Protein AF-A0AAY4AYJ5-F1 (afdb_monomer)

Organism: NCBI:txid299321

Nearest PDB structures (foldseek):
  1vl9-assembly1_A  TM=8.959E-01  e=6.754E-09  Bos taurus
  1mks-assembly1_A  TM=8.900E-01  e=9.366E-09  Bos taurus
  1kvy-assembly1_A-2  TM=8.823E-01  e=9.891E-09  Bos taurus
  2bpp-assembly1_A  TM=8.899E-01  e=1.902E-08  Bos taurus
  2zp5-assembly1_A  TM=8.718E-01  e=1.530E-08  Bos taurus

Mean predicted aligned error: 11.16 Å

Foldseek 3Di:
DVVVVVVVVVVVVVVVVVPPPPCPDQLVVLLVVLLCLQVVPDPCCVVQCPDAQFNHPHGDDDGPDQLSVLRVQLVVLVVVLCPDPLCVDPVNCLDSRNGHFDWDGDSVVSDIDGDVPRPSSSSNSVSSNSSSNSVSVVVVD

Structure (mmCIF, N/CA/C/O backbone):
data_AF-A0AAY4AYJ5-F1
#
_entry.id   AF-A0AAY4AYJ5-F1
#
loop_
_atom_site.group_PDB
_atom_site.id
_atom_site.type_symbol
_atom_site.label_atom_id
_atom_site.label_alt_id
_atom_site.label_comp_id
_atom_site.label_asym_id
_atom_site.label_entity_id
_atom_site.label_seq_id
_atom_site.pdbx_PDB_ins_code
_atom_site.Cartn_x
_atom_site.Cartn_y
_atom_site.Cartn_z
_atom_site.occupancy
_atom_site.B_iso_or_equiv
_atom_site.auth_seq_id
_atom_site.auth_comp_id
_atom_site.auth_asym_id
_atom_site.auth_atom_id
_atom_site.pdbx_PDB_model_num
ATOM 1 N N . MET A 1 1 ? 59.745 9.482 -7.124 1.00 55.38 1 MET A N 1
ATOM 2 C CA . MET A 1 1 ? 58.519 10.255 -7.447 1.00 55.38 1 MET A CA 1
ATOM 3 C C . MET A 1 1 ? 57.382 9.412 -8.039 1.00 55.38 1 MET A C 1
ATOM 5 O O . MET A 1 1 ? 56.243 9.675 -7.692 1.00 55.38 1 MET A O 1
ATOM 9 N N . LYS A 1 2 ? 57.642 8.386 -8.868 1.00 51.59 2 LYS A N 1
ATOM 10 C CA . LYS A 1 2 ? 56.584 7.545 -9.479 1.00 51.59 2 LYS A CA 1
ATOM 11 C C . LYS A 1 2 ? 55.876 6.596 -8.490 1.00 51.59 2 LYS A C 1
ATOM 13 O O . LYS A 1 2 ? 54.664 6.452 -8.547 1.00 51.59 2 LYS A O 1
ATOM 18 N N . ALA A 1 3 ? 56.619 6.026 -7.537 1.00 56.12 3 ALA A N 1
ATOM 19 C CA . ALA A 1 3 ? 56.064 5.129 -6.515 1.00 56.12 3 ALA A CA 1
ATOM 20 C C . ALA A 1 3 ? 55.126 5.844 -5.521 1.00 56.12 3 ALA A C 1
ATOM 22 O O . ALA A 1 3 ? 54.106 5.291 -5.136 1.00 56.12 3 ALA A O 1
ATOM 23 N N . LEU A 1 4 ? 55.424 7.101 -5.167 1.00 55.44 4 LEU A N 1
ATOM 24 C CA . LEU A 1 4 ? 54.596 7.893 -4.249 1.00 55.44 4 LEU A CA 1
ATOM 25 C C . LEU A 1 4 ? 53.223 8.234 -4.858 1.00 55.44 4 LEU A C 1
ATOM 27 O O . LEU A 1 4 ? 52.211 8.173 -4.170 1.00 55.44 4 LEU A O 1
ATOM 31 N N . HIS A 1 5 ? 53.184 8.512 -6.168 1.00 57.09 5 HIS A N 1
ATOM 32 C CA . HIS A 1 5 ? 51.938 8.728 -6.911 1.00 57.09 5 HIS A CA 1
ATOM 33 C C . HIS A 1 5 ? 51.111 7.440 -7.030 1.00 57.09 5 HIS A C 1
ATOM 35 O O . HIS A 1 5 ? 49.896 7.484 -6.881 1.00 57.09 5 HIS A O 1
ATOM 41 N N . ALA A 1 6 ? 51.758 6.288 -7.236 1.00 55.56 6 ALA A N 1
ATOM 42 C CA . ALA A 1 6 ? 51.071 4.997 -7.284 1.00 55.56 6 ALA A CA 1
ATOM 43 C C . ALA A 1 6 ? 50.444 4.613 -5.929 1.00 55.56 6 ALA A C 1
ATOM 45 O O . ALA A 1 6 ? 49.321 4.120 -5.896 1.00 55.56 6 ALA A O 1
ATOM 46 N N . ILE A 1 7 ? 51.131 4.895 -4.815 1.00 56.34 7 ILE A N 1
ATOM 47 C CA . ILE A 1 7 ? 50.626 4.645 -3.453 1.00 56.34 7 ILE A CA 1
ATOM 48 C C . ILE A 1 7 ? 49.444 5.572 -3.122 1.00 56.34 7 ILE A C 1
ATOM 50 O O . ILE A 1 7 ? 48.440 5.115 -2.578 1.00 56.34 7 ILE A O 1
ATOM 54 N N . LEU A 1 8 ? 49.521 6.852 -3.506 1.00 55.44 8 LEU A N 1
ATOM 55 C CA . LEU A 1 8 ? 48.425 7.814 -3.335 1.00 55.44 8 LEU A CA 1
ATOM 56 C C . LEU A 1 8 ? 47.179 7.430 -4.150 1.00 55.44 8 LEU A C 1
ATOM 58 O O . LEU A 1 8 ? 46.070 7.500 -3.631 1.00 55.44 8 LEU A O 1
ATOM 62 N N . LEU A 1 9 ? 47.344 6.955 -5.389 1.00 56.41 9 LEU A N 1
ATOM 63 C CA . LEU A 1 9 ? 46.223 6.493 -6.221 1.00 56.41 9 LEU A CA 1
ATOM 64 C C . LEU A 1 9 ? 45.546 5.236 -5.648 1.00 56.41 9 LEU A C 1
ATOM 66 O O . LEU A 1 9 ? 44.319 5.130 -5.678 1.00 56.41 9 LEU A O 1
ATOM 70 N N . PHE A 1 10 ? 46.322 4.316 -5.066 1.00 53.06 10 PHE A N 1
ATOM 71 C CA . PHE A 1 10 ? 45.791 3.114 -4.413 1.00 53.06 10 PHE A CA 1
ATOM 72 C C . PHE A 1 10 ? 45.036 3.445 -3.115 1.00 53.06 10 PHE A C 1
ATOM 74 O O . PHE A 1 10 ? 43.972 2.886 -2.854 1.00 53.06 10 PHE A O 1
ATOM 81 N N . SER A 1 11 ? 45.547 4.404 -2.335 1.00 57.53 11 SER A N 1
ATOM 82 C CA . SER A 1 11 ? 44.932 4.884 -1.090 1.00 57.53 11 SER A CA 1
ATOM 83 C C . SER A 1 11 ? 43.595 5.597 -1.305 1.00 57.53 11 SER A C 1
ATOM 85 O O . SER A 1 11 ? 42.772 5.605 -0.394 1.00 57.53 11 SER A O 1
ATOM 87 N N . VAL A 1 12 ? 43.381 6.209 -2.473 1.00 57.84 12 VAL A N 1
ATOM 88 C CA . VAL A 1 12 ? 42.144 6.942 -2.796 1.00 57.84 12 VAL A CA 1
ATOM 89 C C . VAL A 1 12 ? 41.081 6.031 -3.424 1.00 57.84 12 VAL A C 1
ATOM 91 O O . VAL A 1 12 ? 39.893 6.279 -3.246 1.00 57.84 12 VAL A O 1
ATOM 94 N N . CYS A 1 13 ? 41.469 4.944 -4.104 1.00 55.19 13 CYS A N 1
ATOM 95 C CA . CYS A 1 13 ? 40.508 4.011 -4.714 1.00 55.19 13 CYS A CA 1
ATOM 96 C C . CYS A 1 13 ? 40.003 2.915 -3.760 1.00 55.19 13 CYS A C 1
ATOM 98 O O . CYS A 1 13 ? 38.879 2.439 -3.914 1.00 55.19 13 CYS A O 1
ATOM 100 N N . LEU A 1 14 ? 40.798 2.517 -2.760 1.00 52.56 14 LEU A N 1
ATOM 101 C CA . LEU A 1 14 ? 40.417 1.464 -1.812 1.00 52.56 14 LEU A CA 1
ATOM 102 C C . LEU A 1 14 ? 39.179 1.802 -0.942 1.00 52.56 14 LEU A C 1
ATOM 104 O O . LEU A 1 14 ? 38.362 0.906 -0.727 1.00 52.56 14 LEU A O 1
ATOM 108 N N . PRO A 1 15 ? 38.958 3.060 -0.498 1.00 54.59 15 PRO A N 1
ATOM 109 C CA . PRO A 1 15 ? 37.748 3.431 0.240 1.00 54.59 15 PRO A CA 1
ATOM 110 C C . PRO A 1 15 ? 36.477 3.376 -0.617 1.00 54.59 15 PRO A C 1
ATOM 112 O O . PRO A 1 15 ? 35.413 3.048 -0.104 1.00 54.59 15 PRO A O 1
ATOM 115 N N . VAL A 1 16 ? 36.579 3.655 -1.924 1.00 55.00 16 VAL A N 1
ATOM 116 C CA . VAL A 1 16 ? 35.433 3.637 -2.855 1.00 55.00 16 VAL A CA 1
ATOM 117 C C . VAL A 1 16 ? 34.964 2.205 -3.133 1.00 55.00 16 VAL A C 1
ATOM 119 O O . VAL A 1 16 ? 33.774 1.969 -3.304 1.00 55.00 16 VAL A O 1
ATOM 122 N N . LEU A 1 17 ? 35.884 1.235 -3.112 1.00 53.75 17 LEU A N 1
ATOM 123 C CA . LEU A 1 17 ? 35.574 -0.192 -3.269 1.00 53.75 17 LEU A CA 1
ATOM 124 C C . LEU A 1 17 ? 35.010 -0.837 -1.990 1.00 53.75 17 LEU A C 1
ATOM 126 O O . LEU A 1 17 ? 34.298 -1.835 -2.079 1.00 53.75 17 LEU A O 1
ATOM 130 N N . LEU A 1 18 ? 35.317 -0.280 -0.812 1.00 51.84 18 LEU A N 1
ATOM 131 C CA . LEU A 1 18 ? 34.860 -0.780 0.494 1.00 51.84 18 LEU A CA 1
ATOM 132 C C . LEU A 1 18 ? 33.630 -0.049 1.044 1.00 51.84 18 LEU A C 1
ATOM 134 O O . LEU A 1 18 ? 33.035 -0.524 2.011 1.00 51.84 18 LEU A O 1
ATOM 138 N N . ALA A 1 19 ? 33.200 1.049 0.418 1.00 54.41 19 ALA A N 1
ATOM 139 C CA . ALA A 1 19 ? 31.883 1.637 0.635 1.00 54.41 19 ALA A CA 1
ATOM 140 C C . ALA A 1 19 ? 30.808 0.755 -0.023 1.00 54.41 19 ALA A C 1
ATOM 142 O O . ALA A 1 19 ? 30.088 1.162 -0.934 1.00 54.41 19 ALA A O 1
ATOM 143 N N . GLY A 1 20 ? 30.707 -0.494 0.433 1.00 53.88 20 GLY A N 1
ATOM 144 C CA . GLY A 1 20 ? 29.497 -1.266 0.249 1.00 53.88 20 GLY A CA 1
ATOM 145 C C . GLY A 1 20 ? 28.369 -0.463 0.876 1.00 53.88 20 GLY A C 1
ATOM 146 O O . GLY A 1 20 ? 28.357 -0.269 2.090 1.00 53.88 20 GLY A O 1
ATOM 147 N N . VAL A 1 21 ? 27.441 0.027 0.049 1.00 49.25 21 VAL A N 1
ATOM 148 C CA . VAL A 1 21 ? 26.139 0.490 0.534 1.00 49.25 21 VAL A CA 1
ATOM 149 C C . VAL A 1 21 ? 25.638 -0.608 1.471 1.00 49.25 21 VAL A C 1
ATOM 151 O O . VAL A 1 21 ? 25.567 -1.763 1.025 1.00 49.25 21 VAL A O 1
ATOM 154 N N . PRO A 1 22 ? 25.351 -0.318 2.751 1.00 44.78 22 PRO A N 1
ATOM 155 C CA . PRO A 1 22 ? 24.785 -1.315 3.630 1.00 44.78 22 PRO A CA 1
ATOM 156 C C . PRO A 1 22 ? 23.398 -1.625 3.076 1.00 44.78 22 PRO A C 1
ATOM 158 O O . PRO A 1 22 ? 22.424 -0.941 3.358 1.00 44.78 22 PRO A O 1
ATOM 161 N N . ARG A 1 23 ? 23.308 -2.649 2.224 1.00 52.25 23 ARG A N 1
ATOM 162 C CA . ARG A 1 23 ? 22.041 -3.261 1.842 1.00 52.25 23 ARG A CA 1
ATOM 163 C C . ARG A 1 23 ? 21.579 -4.058 3.046 1.00 52.25 23 ARG A C 1
ATOM 165 O O . ARG A 1 23 ? 21.694 -5.283 3.072 1.00 52.25 23 ARG A O 1
ATOM 172 N N . THR A 1 24 ? 21.082 -3.375 4.065 1.00 47.41 24 THR A N 1
ATOM 173 C CA . THR A 1 24 ? 20.292 -4.014 5.109 1.00 47.41 24 THR A CA 1
ATOM 174 C C . THR A 1 24 ? 18.945 -4.357 4.490 1.00 47.41 24 THR A C 1
ATOM 176 O O . THR A 1 24 ? 17.957 -3.674 4.705 1.00 47.41 24 THR A O 1
ATOM 179 N N . ARG A 1 25 ? 18.921 -5.412 3.661 1.00 52.59 25 ARG A N 1
ATOM 180 C CA . ARG A 1 25 ? 17.677 -6.032 3.206 1.00 52.59 25 ARG A CA 1
ATOM 181 C C . ARG A 1 25 ? 16.935 -6.483 4.446 1.00 52.59 25 ARG A C 1
ATOM 183 O O . ARG A 1 25 ? 17.392 -7.434 5.082 1.00 52.59 25 ARG A O 1
ATOM 190 N N . ARG A 1 26 ? 15.772 -5.901 4.713 1.00 57.03 26 ARG A N 1
ATOM 191 C CA . ARG A 1 26 ? 14.678 -6.667 5.292 1.00 57.03 26 ARG A CA 1
ATOM 192 C C . ARG A 1 26 ? 13.342 -6.147 4.746 1.00 57.03 26 ARG A C 1
ATOM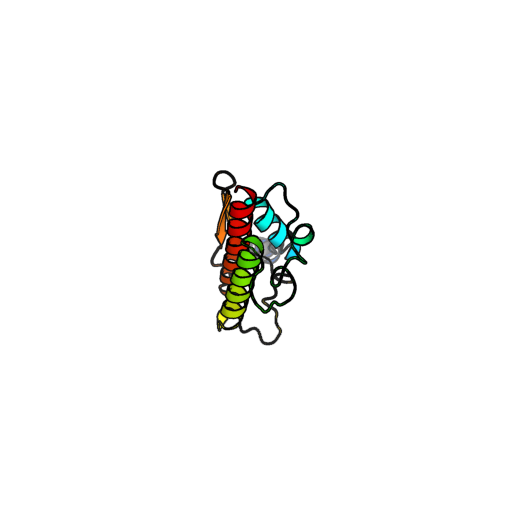 194 O O . ARG A 1 26 ? 12.625 -5.434 5.422 1.00 57.03 26 ARG A O 1
ATOM 201 N N . SER A 1 27 ? 13.005 -6.594 3.544 1.00 70.25 27 SER A N 1
ATOM 202 C CA . SER A 1 27 ? 11.716 -6.441 2.841 1.00 70.25 27 SER A CA 1
ATOM 203 C C . SER A 1 27 ? 10.454 -6.363 3.721 1.00 70.25 27 SER A C 1
ATOM 205 O O . SER A 1 27 ? 9.622 -5.482 3.541 1.00 70.25 27 SER A O 1
ATOM 207 N N . LEU A 1 28 ? 10.311 -7.253 4.711 1.00 71.75 28 LEU A N 1
ATOM 208 C CA . LEU A 1 28 ? 9.181 -7.241 5.655 1.00 71.75 28 LEU A CA 1
ATOM 209 C C . LEU A 1 28 ? 9.186 -6.046 6.620 1.00 71.75 28 LEU A C 1
ATOM 211 O O . LEU A 1 28 ? 8.129 -5.614 7.070 1.00 71.75 28 LEU A O 1
ATOM 215 N N . TRP A 1 29 ? 10.366 -5.535 6.957 1.00 77.69 29 TRP A N 1
ATOM 216 C CA . TRP A 1 29 ? 10.534 -4.348 7.789 1.00 77.69 29 TRP A CA 1
ATOM 217 C C . TRP A 1 29 ? 10.280 -3.093 6.967 1.00 77.69 29 TRP A C 1
ATOM 219 O O . TRP A 1 29 ? 9.546 -2.238 7.433 1.00 77.69 29 TRP A O 1
ATOM 229 N N . ASP A 1 30 ? 10.749 -3.043 5.719 1.00 78.19 30 ASP A N 1
ATOM 230 C CA . ASP A 1 30 ? 10.424 -1.944 4.801 1.00 78.19 30 ASP A CA 1
ATOM 231 C C . ASP A 1 30 ? 8.905 -1.865 4.566 1.00 78.19 30 ASP A C 1
ATOM 233 O O . ASP A 1 30 ? 8.309 -0.791 4.620 1.00 78.19 30 ASP A O 1
ATOM 237 N N . LEU A 1 31 ? 8.251 -3.020 4.382 1.00 79.00 31 LEU A N 1
ATOM 238 C CA . LEU A 1 31 ? 6.792 -3.120 4.318 1.00 79.00 31 LEU A CA 1
ATOM 239 C C . LEU A 1 31 ? 6.136 -2.621 5.614 1.00 79.00 31 LEU A C 1
ATOM 241 O O . LEU A 1 31 ? 5.147 -1.893 5.569 1.00 79.00 31 LEU A O 1
ATOM 245 N N . ARG A 1 32 ? 6.678 -3.004 6.774 1.00 81.94 32 ARG A N 1
ATOM 246 C CA . ARG A 1 32 ? 6.169 -2.579 8.082 1.00 81.94 32 ARG A CA 1
ATOM 247 C C . ARG A 1 32 ? 6.296 -1.070 8.284 1.00 81.94 32 ARG A C 1
ATOM 249 O O . ARG A 1 32 ? 5.338 -0.457 8.736 1.00 81.94 32 ARG A O 1
ATOM 256 N N . GLU A 1 33 ? 7.432 -0.479 7.954 1.00 85.31 33 GLU A N 1
ATOM 257 C CA . GLU A 1 33 ? 7.665 0.957 8.100 1.00 85.31 33 GLU A CA 1
ATOM 258 C C . GLU A 1 33 ? 6.765 1.770 7.153 1.00 85.31 33 GLU A C 1
ATOM 260 O O . GLU A 1 33 ? 6.173 2.774 7.561 1.00 85.31 33 GLU A O 1
ATOM 265 N N . LEU A 1 34 ? 6.557 1.281 5.923 1.00 86.75 34 LEU A N 1
ATOM 266 C CA . LEU A 1 34 ? 5.589 1.843 4.977 1.00 86.75 34 LEU A CA 1
ATOM 267 C C . LEU A 1 34 ? 4.176 1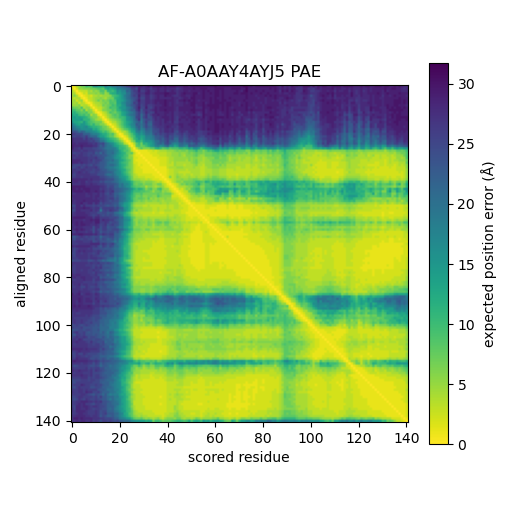.830 5.586 1.00 86.75 34 LEU A C 1
ATOM 269 O O . LEU A 1 34 ? 3.483 2.846 5.589 1.00 86.75 34 LEU A O 1
ATOM 273 N N . ILE A 1 35 ? 3.759 0.709 6.177 1.00 86.56 35 ILE A N 1
ATOM 274 C CA . ILE A 1 35 ? 2.471 0.600 6.878 1.00 86.56 35 ILE A CA 1
ATOM 275 C C . ILE A 1 35 ? 2.373 1.589 8.044 1.00 86.56 35 ILE A C 1
ATOM 277 O O . ILE A 1 35 ? 1.365 2.283 8.185 1.00 86.56 35 ILE A O 1
ATOM 281 N N . GLU A 1 36 ? 3.403 1.658 8.885 1.00 88.62 36 GLU A N 1
ATOM 282 C CA . GLU A 1 36 ? 3.430 2.515 10.074 1.00 88.62 36 GLU A CA 1
ATOM 283 C C . GLU A 1 36 ? 3.347 4.005 9.727 1.00 88.62 36 GLU A C 1
ATOM 285 O O . GLU A 1 36 ? 2.758 4.771 10.492 1.00 88.62 36 GLU A O 1
ATOM 290 N N . CYS A 1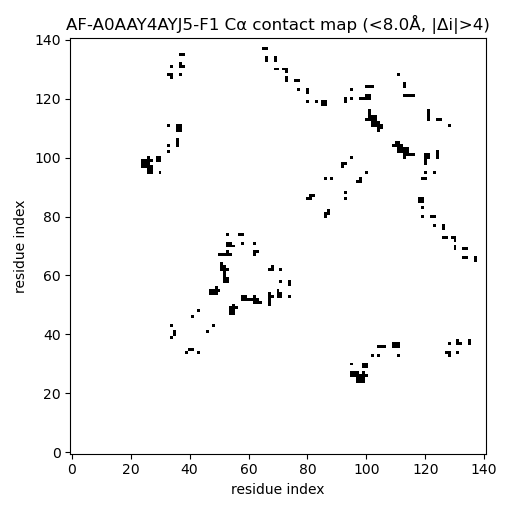 37 ? 3.855 4.420 8.563 1.00 90.25 37 CYS A N 1
ATOM 291 C CA . CYS A 1 37 ? 3.699 5.788 8.069 1.00 90.25 37 CYS A CA 1
ATOM 292 C C . CYS A 1 37 ? 2.218 6.201 7.959 1.00 90.25 37 CYS A C 1
ATOM 294 O O . CYS A 1 37 ? 1.834 7.288 8.398 1.00 90.25 37 CYS A O 1
ATOM 296 N N . VAL A 1 38 ? 1.373 5.323 7.406 1.00 89.69 38 VAL A N 1
ATOM 297 C CA . VAL A 1 38 ? -0.054 5.606 7.168 1.00 89.69 38 VAL A CA 1
ATOM 298 C C . VAL A 1 38 ? -0.897 5.275 8.403 1.00 89.69 38 VAL A C 1
ATOM 300 O O . VAL A 1 38 ? -1.815 6.014 8.771 1.00 89.69 38 VAL A O 1
ATOM 303 N N . LEU A 1 39 ? -0.568 4.169 9.071 1.00 87.81 39 LEU A N 1
ATOM 304 C CA . LEU A 1 39 ? -1.330 3.579 10.167 1.00 87.81 39 LEU A CA 1
ATOM 305 C C . LEU A 1 39 ? -0.439 3.282 11.394 1.00 87.81 39 LEU A C 1
ATOM 307 O O . LEU A 1 39 ? -0.244 2.118 11.762 1.00 87.81 39 LEU A O 1
ATOM 311 N N . PRO A 1 40 ? 0.045 4.315 12.109 1.00 83.25 40 PRO A N 1
ATOM 312 C CA . PRO A 1 40 ? 1.098 4.192 13.128 1.00 83.25 40 PRO A CA 1
ATOM 313 C C . PRO A 1 40 ? 0.733 3.365 14.370 1.00 83.25 40 PRO A C 1
ATOM 315 O O . PRO A 1 40 ? 1.605 3.031 15.165 1.00 83.25 40 PRO A O 1
ATOM 318 N N . LYS A 1 41 ? -0.552 3.060 14.584 1.00 78.56 41 LYS A N 1
ATOM 319 C CA . LYS A 1 41 ? -1.045 2.307 15.754 1.00 78.56 41 LYS A CA 1
ATOM 320 C C . LYS A 1 41 ? -1.653 0.950 15.393 1.00 78.56 41 LYS A C 1
ATOM 322 O O . LYS A 1 41 ? -2.369 0.382 16.209 1.00 78.56 41 LYS A O 1
ATOM 327 N N . SER A 1 42 ? -1.406 0.458 14.182 1.00 72.56 42 SER A N 1
ATOM 328 C CA . SER A 1 42 ? -2.020 -0.771 13.676 1.00 72.56 42 SER A CA 1
ATOM 329 C C . SER A 1 42 ? -0.999 -1.886 13.455 1.00 72.56 42 SER A C 1
ATOM 331 O O . SER A 1 42 ? 0.201 -1.649 13.255 1.00 72.56 42 SER A O 1
ATOM 333 N N . TYR A 1 43 ? -1.485 -3.121 13.431 1.00 74.19 43 TYR A N 1
ATOM 334 C CA . TYR A 1 43 ? -0.758 -4.282 12.938 1.00 74.19 43 TYR A CA 1
ATOM 335 C C . TYR A 1 43 ? -1.584 -4.934 11.832 1.00 74.19 43 TYR A C 1
ATOM 337 O O . TYR A 1 43 ? -2.051 -6.049 12.007 1.00 74.19 43 TYR A O 1
ATOM 345 N N . PRO A 1 44 ? -1.751 -4.292 10.663 1.00 67.19 44 PRO A N 1
ATOM 346 C CA . PRO A 1 44 ? -2.773 -4.670 9.686 1.00 67.19 44 PRO A CA 1
ATOM 347 C C . PRO A 1 44 ? -2.635 -6.092 9.147 1.00 67.19 44 PRO A C 1
ATOM 349 O O . PRO A 1 44 ? -3.630 -6.720 8.813 1.00 67.19 44 PRO A O 1
ATOM 352 N N . LEU A 1 45 ? -1.403 -6.610 9.088 1.00 63.22 45 LEU A N 1
ATOM 353 C CA . LEU A 1 45 ? -1.141 -8.002 8.714 1.00 63.22 45 LEU A CA 1
ATOM 354 C C . LEU A 1 45 ? -1.719 -9.007 9.727 1.00 63.22 45 LEU A C 1
ATOM 356 O O . LEU A 1 45 ? -2.019 -10.133 9.355 1.00 63.22 45 LEU A O 1
ATOM 360 N N . ILE A 1 46 ? -1.865 -8.608 10.992 1.00 67.38 46 ILE A N 1
ATOM 361 C CA . ILE A 1 46 ? -2.488 -9.387 12.070 1.00 67.38 46 ILE A CA 1
ATOM 362 C C . ILE A 1 46 ? -3.974 -9.031 12.184 1.00 67.38 46 ILE A C 1
ATOM 364 O O . ILE A 1 46 ? -4.806 -9.919 12.324 1.00 67.38 46 ILE A O 1
ATOM 368 N N . ASP A 1 47 ? -4.301 -7.743 12.105 1.00 73.81 47 ASP A N 1
ATOM 369 C CA . ASP A 1 47 ? -5.645 -7.232 12.368 1.00 73.81 47 ASP A CA 1
ATOM 370 C C . ASP A 1 47 ? -6.626 -7.556 11.226 1.00 73.81 47 ASP A C 1
ATOM 372 O O . ASP A 1 47 ? -7.810 -7.767 11.479 1.00 73.81 47 ASP A O 1
ATOM 376 N N . PHE A 1 48 ? -6.142 -7.610 9.976 1.00 77.31 48 PHE A N 1
ATOM 377 C CA . PHE A 1 48 ? -6.984 -7.723 8.776 1.00 77.31 48 PHE A CA 1
ATOM 378 C C . PHE A 1 48 ? -6.461 -8.719 7.728 1.00 77.31 48 PHE A C 1
ATOM 380 O O . PHE A 1 48 ? -7.047 -8.821 6.661 1.00 77.31 48 PHE A O 1
ATOM 387 N N . GLY A 1 49 ? -5.369 -9.446 7.987 1.00 81.19 49 GLY A N 1
ATOM 388 C CA . GLY A 1 49 ? -4.707 -10.304 6.990 1.00 81.19 49 GLY A CA 1
ATOM 389 C C . GLY A 1 49 ? -5.418 -11.619 6.631 1.00 81.19 49 GLY A C 1
ATOM 390 O O . GLY A 1 49 ? -4.890 -12.362 5.807 1.00 81.19 49 GLY A O 1
ATOM 391 N N . ASP A 1 50 ? -6.557 -11.915 7.260 1.00 88.50 50 ASP A N 1
ATOM 392 C CA . ASP A 1 50 ? -7.410 -13.086 6.986 1.00 88.50 50 ASP A CA 1
ATOM 393 C C . ASP A 1 50 ? -8.894 -12.706 7.156 1.00 88.50 50 ASP A C 1
ATOM 395 O O . ASP A 1 50 ? -9.645 -13.296 7.936 1.00 88.50 50 ASP A O 1
ATOM 399 N N . TYR A 1 51 ? -9.290 -11.610 6.507 1.00 92.31 51 TYR A N 1
ATOM 400 C CA . TYR A 1 51 ? -10.618 -11.013 6.630 1.00 92.31 51 TYR A CA 1
ATOM 401 C C . TYR A 1 51 ? -11.371 -11.016 5.299 1.00 92.31 51 TYR A C 1
ATOM 403 O O . TYR A 1 51 ? -10.820 -10.701 4.246 1.00 92.31 51 TYR A O 1
ATOM 411 N N . GLY A 1 52 ? -12.674 -11.293 5.364 1.00 94.88 52 GLY A N 1
ATOM 412 C CA . GLY A 1 52 ? -13.557 -11.191 4.207 1.00 94.88 52 GLY A CA 1
ATOM 413 C C . GLY A 1 52 ? -13.202 -12.175 3.093 1.00 94.88 52 GLY A C 1
ATOM 414 O O . GLY A 1 52 ? -12.851 -13.329 3.343 1.00 94.88 52 GLY A O 1
ATOM 415 N N . CYS A 1 53 ? -13.367 -11.729 1.853 1.00 96.62 53 CYS A N 1
ATOM 416 C CA . CYS A 1 53 ? -13.124 -12.514 0.651 1.00 96.62 53 CYS A CA 1
ATOM 417 C C . CYS A 1 53 ? -11.769 -12.224 -0.006 1.00 96.62 53 CYS A C 1
ATOM 419 O O . CYS A 1 53 ? -11.339 -13.036 -0.826 1.00 96.62 53 CYS A O 1
ATOM 421 N N . TYR A 1 54 ? -11.133 -11.093 0.311 1.00 96.38 54 TYR A N 1
ATOM 422 C CA . TYR A 1 54 ? -9.941 -10.586 -0.374 1.00 96.38 54 TYR A CA 1
ATOM 423 C C . TYR A 1 54 ? -8.792 -10.200 0.560 1.00 96.38 54 TYR A C 1
ATOM 425 O O . TYR A 1 54 ? -7.648 -10.166 0.117 1.00 96.38 54 TYR A O 1
ATOM 433 N N . CYS A 1 55 ? -9.024 -9.886 1.838 1.00 93.19 55 CYS A N 1
ATOM 434 C CA . CYS A 1 55 ? -7.910 -9.554 2.728 1.00 93.19 55 CYS A CA 1
ATOM 435 C C . CYS A 1 55 ? -7.174 -10.823 3.172 1.00 93.19 55 CYS A C 1
ATOM 437 O O . CYS A 1 55 ? -7.457 -11.384 4.227 1.00 93.19 55 CYS A O 1
ATOM 439 N N . GLY A 1 56 ? -6.226 -11.278 2.353 1.00 88.56 56 GLY A N 1
ATOM 440 C CA . GLY A 1 56 ? -5.429 -12.473 2.601 1.00 88.56 56 GLY A CA 1
ATOM 441 C C . GLY A 1 56 ? -4.709 -12.954 1.346 1.00 88.56 56 GLY A C 1
ATOM 442 O O . GLY A 1 56 ? -4.368 -12.176 0.459 1.00 88.56 56 GLY A O 1
ATOM 443 N N . LYS A 1 57 ? -4.412 -14.255 1.278 1.00 85.12 57 LYS A N 1
ATOM 444 C CA . LYS A 1 57 ? -3.777 -14.842 0.092 1.00 85.12 57 LYS A CA 1
ATOM 445 C C . LYS A 1 57 ? -4.827 -15.169 -0.971 1.00 85.12 57 LYS A C 1
ATOM 447 O O . LYS A 1 57 ? -5.589 -16.121 -0.807 1.00 85.12 57 LYS A O 1
ATOM 452 N N . GLY A 1 58 ? -4.738 -14.486 -2.111 1.00 83.88 58 GLY A N 1
ATOM 453 C CA . GLY A 1 58 ? -5.721 -14.608 -3.187 1.00 83.88 58 GLY A CA 1
ATOM 454 C C . GLY A 1 58 ? -7.003 -13.865 -2.824 1.00 83.88 58 GLY A C 1
ATOM 455 O O . GLY A 1 58 ? -7.026 -13.105 -1.871 1.00 83.88 58 GLY A O 1
ATOM 456 N N . GLY A 1 59 ? -8.081 -14.130 -3.545 1.00 90.69 59 GLY A N 1
ATOM 457 C CA . GLY A 1 59 ? -9.368 -13.524 -3.246 1.00 90.69 59 GLY A CA 1
ATOM 458 C C . GLY A 1 59 ? -10.352 -13.790 -4.368 1.00 90.69 59 GLY A C 1
ATOM 459 O O . GLY A 1 59 ? -9.956 -13.968 -5.523 1.00 90.69 59 GLY A O 1
ATOM 460 N N . SER A 1 60 ? -11.633 -13.921 -4.035 1.00 93.06 60 SER A N 1
ATOM 461 C CA . SER A 1 60 ? -12.678 -14.145 -5.038 1.00 93.06 60 SER A CA 1
ATOM 462 C C . SER A 1 60 ? -14.069 -13.875 -4.483 1.00 93.06 60 SER A C 1
ATOM 464 O O . SER A 1 60 ? -14.309 -14.014 -3.287 1.00 93.06 60 SER A O 1
ATOM 466 N N . GLY A 1 61 ? -15.014 -13.570 -5.371 1.00 95.19 61 GLY A N 1
ATOM 467 C CA . GLY A 1 61 ? -16.402 -13.311 -4.999 1.00 95.19 61 GLY A CA 1
ATOM 468 C C . GLY A 1 61 ? -16.681 -11.821 -4.842 1.00 95.19 61 GLY A C 1
ATOM 469 O O . GLY A 1 61 ? -16.118 -10.998 -5.559 1.00 95.19 61 GLY A O 1
ATOM 470 N N . VAL A 1 62 ? -17.596 -11.468 -3.943 1.00 96.94 62 VAL A N 1
ATOM 471 C CA . VAL A 1 62 ? -18.021 -10.080 -3.724 1.00 96.94 62 VAL A CA 1
ATOM 472 C C . VAL A 1 62 ? -17.475 -9.624 -2.385 1.00 96.94 62 VAL A C 1
ATOM 474 O O . VAL A 1 62 ? -17.791 -10.250 -1.377 1.00 96.94 62 VAL A O 1
ATOM 477 N N . ALA A 1 63 ? -16.700 -8.534 -2.372 1.00 97.69 63 ALA A N 1
ATOM 478 C CA . ALA A 1 63 ? -16.158 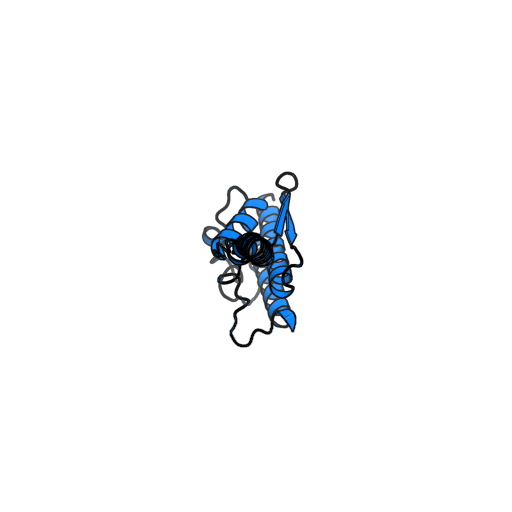-8.033 -1.116 1.00 97.69 63 ALA A CA 1
ATOM 479 C C . ALA A 1 63 ? -17.277 -7.690 -0.121 1.00 97.69 63 ALA A C 1
ATOM 481 O O . ALA A 1 63 ? -18.264 -7.037 -0.497 1.00 97.69 63 ALA A O 1
ATOM 482 N N . VAL A 1 64 ? -17.115 -8.150 1.121 1.00 97.19 64 VAL A N 1
ATOM 483 C CA . VAL A 1 64 ? -18.178 -8.181 2.140 1.00 97.19 64 VAL A CA 1
ATOM 484 C C . VAL A 1 64 ? -18.471 -6.813 2.751 1.00 97.19 64 VAL A C 1
ATOM 486 O O . VAL A 1 64 ? -19.585 -6.573 3.213 1.00 97.19 64 VAL A O 1
ATOM 489 N N . ASP A 1 65 ? -17.499 -5.903 2.715 1.00 96.25 65 ASP A N 1
ATOM 490 C CA . ASP A 1 65 ? -17.613 -4.521 3.176 1.00 96.25 65 ASP A CA 1
ATOM 491 C C . ASP A 1 65 ? -16.555 -3.610 2.516 1.00 96.25 65 ASP A C 1
ATOM 493 O O . ASP A 1 65 ? -15.932 -3.963 1.510 1.00 96.25 65 ASP A O 1
ATOM 497 N N . GLN A 1 66 ? -16.380 -2.399 3.056 1.00 95.75 66 GLN A N 1
ATOM 498 C CA . GLN A 1 66 ? -15.419 -1.418 2.553 1.00 95.75 66 GLN A CA 1
ATOM 499 C C . GLN A 1 66 ? -13.956 -1.797 2.838 1.00 95.75 66 GLN A C 1
ATOM 501 O O . GLN A 1 66 ? -13.092 -1.462 2.027 1.00 95.75 66 GLN A O 1
ATOM 506 N N . LEU A 1 67 ? -13.671 -2.487 3.946 1.00 94.12 67 LEU A N 1
ATOM 507 C CA . LEU A 1 67 ? -12.329 -2.983 4.257 1.00 94.12 67 LEU A CA 1
ATOM 508 C C . LEU A 1 67 ? -11.924 -4.050 3.239 1.00 94.12 67 LEU A C 1
ATOM 510 O O . LEU A 1 67 ? -10.868 -3.953 2.618 1.00 94.12 67 LEU A O 1
ATOM 514 N N . ASP A 1 68 ? -12.809 -5.010 2.997 1.00 96.25 68 ASP A N 1
ATOM 515 C CA . ASP A 1 68 ? -12.590 -6.079 2.030 1.00 96.25 68 ASP A CA 1
ATOM 516 C C . ASP A 1 68 ? -12.466 -5.526 0.597 1.00 96.25 68 ASP A C 1
ATOM 518 O O . ASP A 1 68 ? -11.653 -5.996 -0.196 1.00 96.25 68 ASP A O 1
ATOM 522 N N . ARG A 1 69 ? -13.179 -4.433 0.275 1.00 97.19 69 ARG A N 1
ATOM 523 C CA . ARG A 1 69 ? -13.014 -3.695 -0.993 1.00 97.19 69 ARG A CA 1
ATOM 524 C C . ARG A 1 69 ? -11.621 -3.072 -1.140 1.00 97.19 69 ARG A C 1
ATOM 526 O O . ARG A 1 69 ? -11.103 -2.997 -2.255 1.00 97.19 69 ARG A O 1
ATOM 533 N N . CYS A 1 70 ? -11.005 -2.606 -0.050 1.00 96.06 70 CYS A N 1
ATOM 534 C CA . CYS A 1 70 ? -9.623 -2.118 -0.091 1.00 96.06 70 CYS A CA 1
ATOM 535 C C . CYS A 1 70 ? -8.664 -3.241 -0.512 1.00 96.06 70 CYS A C 1
ATOM 537 O O . CYS A 1 70 ? -7.773 -3.010 -1.330 1.00 96.06 70 CYS A O 1
ATOM 539 N N . CYS A 1 71 ? -8.874 -4.450 0.010 1.00 95.62 71 CYS A N 1
ATOM 540 C CA . CYS A 1 71 ? -8.073 -5.628 -0.308 1.00 95.62 71 CYS A CA 1
ATOM 541 C C . CYS A 1 71 ? -8.332 -6.147 -1.730 1.00 95.62 71 CYS A C 1
ATOM 543 O O . CYS A 1 71 ? -7.387 -6.435 -2.454 1.00 95.62 71 CYS A O 1
ATOM 545 N N . GLU A 1 72 ? -9.582 -6.144 -2.197 1.00 96.88 72 GLU A N 1
ATOM 546 C CA . GLU A 1 72 ? -9.911 -6.457 -3.597 1.00 96.88 72 GLU A CA 1
ATOM 547 C C . GLU A 1 72 ? -9.149 -5.540 -4.571 1.00 96.88 72 GLU A C 1
ATOM 549 O O . GLU A 1 72 ? -8.525 -5.988 -5.534 1.00 96.88 72 GLU A O 1
ATOM 554 N N . ASN A 1 73 ? -9.133 -4.233 -4.291 1.00 96.75 73 ASN A N 1
ATOM 555 C CA . ASN A 1 73 ? -8.386 -3.268 -5.098 1.00 96.75 73 ASN A CA 1
ATOM 556 C C . ASN A 1 73 ? -6.868 -3.484 -5.020 1.00 96.75 73 ASN A C 1
ATOM 558 O O . ASN A 1 73 ? -6.167 -3.277 -6.014 1.00 96.75 73 ASN A O 1
ATOM 562 N N . HIS A 1 74 ? -6.356 -3.898 -3.859 1.00 94.00 74 HIS A N 1
ATOM 563 C CA . HIS A 1 74 ? -4.953 -4.261 -3.688 1.00 94.00 74 HIS A CA 1
ATOM 564 C C . HIS A 1 74 ? -4.567 -5.445 -4.578 1.00 94.00 74 HIS A C 1
ATOM 566 O O . HIS A 1 74 ? -3.577 -5.361 -5.306 1.00 94.00 74 HIS A O 1
ATOM 572 N N . ASP A 1 75 ? -5.375 -6.502 -4.590 1.00 93.44 75 ASP A N 1
ATOM 573 C CA . ASP A 1 75 ? -5.131 -7.696 -5.399 1.00 93.44 75 ASP A CA 1
ATOM 574 C C . ASP A 1 75 ? -5.165 -7.386 -6.895 1.00 93.44 75 ASP A C 1
ATOM 576 O O . ASP A 1 75 ? -4.309 -7.852 -7.657 1.00 93.44 75 ASP A O 1
ATOM 580 N N . HIS A 1 76 ? -6.099 -6.535 -7.328 1.00 94.69 76 HIS A N 1
ATOM 581 C CA . HIS A 1 76 ? -6.135 -6.031 -8.699 1.00 94.69 76 HIS A CA 1
ATOM 582 C C . HIS A 1 76 ? -4.889 -5.208 -9.042 1.00 94.69 76 HIS A C 1
ATOM 584 O O . HIS A 1 76 ? -4.309 -5.400 -10.114 1.00 94.69 76 HIS A O 1
ATOM 590 N N . CYS A 1 77 ? -4.440 -4.329 -8.141 1.00 94.12 77 CYS A N 1
ATOM 591 C CA . CYS A 1 77 ? -3.219 -3.546 -8.331 1.00 94.12 77 CYS A CA 1
ATOM 592 C C . CYS A 1 77 ? -1.991 -4.451 -8.458 1.00 94.12 77 CYS A C 1
ATOM 594 O O . CYS A 1 77 ? -1.212 -4.304 -9.400 1.00 94.12 77 CYS A O 1
ATOM 596 N N . TYR A 1 78 ? -1.848 -5.429 -7.562 1.00 88.62 78 TYR A N 1
ATOM 597 C CA . TYR A 1 78 ? -0.737 -6.374 -7.576 1.00 88.62 78 TYR A CA 1
ATOM 598 C C . TYR A 1 78 ? -0.746 -7.228 -8.849 1.00 88.62 78 TYR A C 1
ATOM 600 O O . TYR A 1 78 ? 0.274 -7.357 -9.521 1.00 88.62 78 TYR A O 1
ATOM 608 N N . THR A 1 79 ? -1.911 -7.741 -9.248 1.00 89.19 79 THR A N 1
ATOM 609 C CA . THR A 1 79 ? -2.068 -8.513 -10.490 1.00 89.19 79 THR A CA 1
ATOM 610 C C . THR A 1 79 ? -1.698 -7.677 -11.714 1.00 89.19 79 THR A C 1
ATOM 612 O O . THR A 1 79 ? -0.972 -8.141 -12.594 1.00 89.19 79 THR A O 1
ATOM 615 N N . ALA A 1 80 ? -2.150 -6.422 -11.778 1.00 90.44 80 ALA A N 1
ATOM 616 C CA . ALA A 1 80 ? -1.773 -5.506 -12.847 1.00 90.44 80 ALA A CA 1
ATOM 617 C C . ALA A 1 80 ? -0.262 -5.228 -12.849 1.00 90.44 80 ALA A C 1
ATOM 619 O O . ALA A 1 80 ? 0.351 -5.237 -13.915 1.00 90.44 80 ALA A O 1
ATOM 620 N N . ALA A 1 81 ? 0.346 -5.048 -11.673 1.00 87.19 81 ALA A N 1
ATOM 621 C CA . ALA A 1 81 ? 1.783 -4.853 -11.523 1.00 87.19 81 ALA A CA 1
ATOM 622 C C . ALA A 1 81 ? 2.578 -6.050 -12.057 1.00 87.19 81 ALA A C 1
ATOM 624 O O . ALA A 1 81 ? 3.525 -5.851 -12.813 1.00 87.19 81 ALA A O 1
ATOM 625 N N . MET A 1 82 ? 2.169 -7.279 -11.734 1.00 83.69 82 MET A N 1
ATOM 626 C CA . MET A 1 82 ? 2.830 -8.509 -12.195 1.00 83.69 82 MET A CA 1
ATOM 627 C C . MET A 1 82 ? 2.742 -8.715 -13.714 1.00 83.69 82 MET A C 1
ATOM 629 O O . MET A 1 82 ? 3.589 -9.382 -14.297 1.00 83.69 82 MET A O 1
ATOM 633 N N . ASN A 1 83 ? 1.760 -8.099 -14.378 1.00 86.62 83 ASN A N 1
ATOM 634 C CA . ASN A 1 83 ? 1.647 -8.117 -15.838 1.00 86.62 83 ASN A CA 1
ATOM 635 C C . ASN A 1 83 ? 2.550 -7.081 -16.538 1.00 86.62 83 ASN A C 1
ATOM 637 O O . ASN A 1 83 ? 2.621 -7.061 -17.769 1.00 86.62 83 ASN A O 1
ATOM 641 N N . LEU A 1 84 ? 3.233 -6.201 -15.796 1.00 85.31 84 LEU A N 1
ATOM 642 C CA . LEU A 1 84 ? 4.142 -5.220 -16.384 1.00 85.31 84 LEU A CA 1
ATOM 643 C C . LEU A 1 84 ? 5.483 -5.872 -16.751 1.00 85.31 84 LEU A C 1
ATOM 645 O O . LEU A 1 84 ? 6.058 -6.583 -15.929 1.00 85.31 84 LEU A O 1
ATOM 649 N N . PRO A 1 85 ? 6.080 -5.537 -17.914 1.00 84.25 85 PRO A N 1
ATOM 650 C CA . PRO A 1 85 ? 7.405 -6.036 -18.293 1.00 84.25 85 PRO A CA 1
ATOM 651 C C . PRO A 1 85 ? 8.494 -5.725 -17.262 1.00 84.25 85 PRO A C 1
ATOM 653 O O . PRO A 1 85 ? 9.452 -6.475 -17.122 1.00 84.25 85 PRO A O 1
ATOM 656 N N . ALA A 1 86 ? 8.343 -4.617 -16.533 1.00 79.06 86 ALA A N 1
ATOM 657 C CA . ALA A 1 86 ? 9.272 -4.219 -15.485 1.00 79.06 86 ALA A CA 1
ATOM 658 C C . ALA A 1 86 ? 9.254 -5.151 -14.264 1.00 79.06 86 ALA A C 1
ATOM 660 O O . ALA A 1 86 ? 10.259 -5.210 -13.568 1.00 79.06 86 ALA A O 1
ATOM 661 N N . CYS A 1 87 ? 8.143 -5.856 -14.031 1.00 78.19 87 CYS A N 1
ATOM 662 C CA . CYS A 1 87 ? 7.956 -6.835 -12.957 1.00 78.19 87 CYS A CA 1
ATOM 663 C C . CYS A 1 87 ? 8.059 -8.282 -13.469 1.00 78.19 87 CYS A C 1
ATOM 665 O O . CYS A 1 87 ? 7.844 -9.227 -12.713 1.00 78.19 87 CYS A O 1
ATOM 667 N N . ALA A 1 88 ? 8.339 -8.474 -14.764 1.00 70.44 88 ALA A N 1
ATOM 668 C CA . ALA A 1 88 ? 8.432 -9.783 -15.395 1.00 70.44 88 ALA A CA 1
ATOM 669 C C . ALA A 1 88 ? 9.780 -10.441 -15.056 1.00 70.44 88 ALA A C 1
ATOM 671 O O . ALA A 1 88 ? 10.652 -10.611 -15.911 1.00 70.44 88 ALA A O 1
ATOM 672 N N . SER A 1 89 ? 9.980 -10.785 -13.785 1.00 63.62 89 SER A N 1
ATOM 673 C CA . SER A 1 89 ? 11.140 -11.548 -13.340 1.00 63.62 89 SER A CA 1
ATOM 674 C C . SER A 1 89 ? 10.875 -13.050 -13.508 1.00 63.62 89 SER A C 1
ATOM 676 O O . SER A 1 89 ? 9.961 -13.579 -12.877 1.00 63.62 89 SER A O 1
ATOM 678 N N . PRO A 1 90 ? 11.683 -13.790 -14.294 1.00 53.53 90 PRO A N 1
ATOM 679 C CA . PRO A 1 90 ? 11.493 -15.230 -14.515 1.00 53.53 90 PRO A CA 1
ATOM 680 C C . PRO A 1 90 ? 11.701 -16.095 -13.257 1.00 53.53 90 PRO A C 1
ATOM 682 O O . PRO A 1 90 ? 11.501 -17.305 -13.3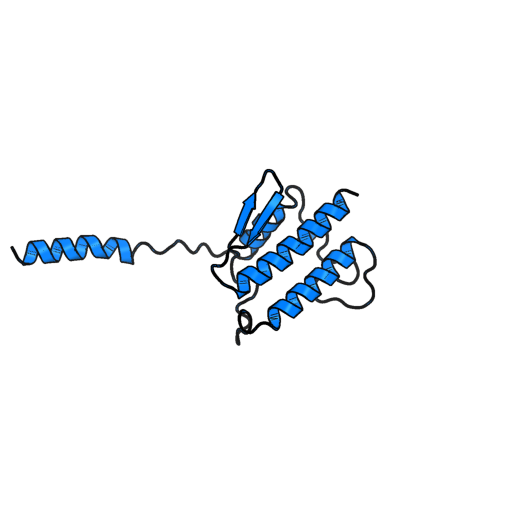07 1.00 53.53 90 PRO A O 1
ATOM 685 N N . LEU A 1 91 ? 12.125 -15.490 -12.143 1.00 55.66 91 LEU A N 1
ATOM 686 C CA . LEU A 1 91 ? 12.380 -16.143 -10.859 1.00 55.66 91 LEU A CA 1
ATOM 687 C C . LEU A 1 91 ? 11.499 -15.592 -9.723 1.00 55.66 91 LEU A C 1
ATOM 689 O O . LEU A 1 91 ? 11.791 -15.869 -8.562 1.00 55.66 91 LEU A O 1
ATOM 693 N N . ASP A 1 92 ? 10.464 -14.801 -10.037 1.00 55.00 92 ASP A N 1
ATOM 694 C CA . ASP A 1 92 ? 9.555 -14.201 -9.042 1.00 55.00 92 ASP A CA 1
ATOM 695 C C . ASP A 1 92 ? 10.3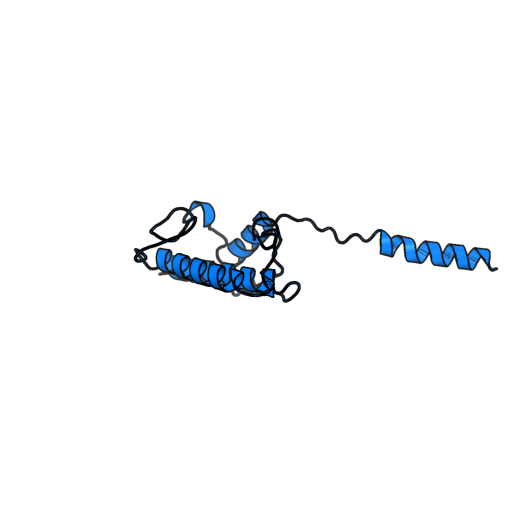08 -13.357 -7.985 1.00 55.00 92 ASP A C 1
ATOM 697 O O . ASP A 1 92 ? 9.957 -13.285 -6.806 1.00 55.00 92 ASP A O 1
ATOM 701 N N . LEU A 1 93 ? 11.422 -12.740 -8.408 1.00 56.72 93 LEU A N 1
ATOM 702 C CA . LEU A 1 93 ? 12.303 -11.962 -7.527 1.00 56.72 93 LEU A CA 1
ATOM 703 C C . LEU A 1 93 ? 11.718 -10.593 -7.175 1.00 56.72 93 LEU A C 1
ATOM 705 O O . LEU A 1 93 ? 12.175 -9.975 -6.223 1.00 56.72 93 LEU A O 1
ATOM 709 N N . ASP A 1 94 ? 10.682 -10.135 -7.875 1.00 58.91 94 ASP A N 1
ATOM 710 C CA . ASP A 1 94 ? 9.926 -8.928 -7.520 1.00 58.91 94 ASP A CA 1
ATOM 711 C C . ASP A 1 94 ? 8.886 -9.222 -6.425 1.00 58.91 94 ASP A C 1
ATOM 713 O O . ASP A 1 94 ? 7.793 -8.664 -6.394 1.00 58.91 94 ASP A O 1
ATOM 717 N N . ASN A 1 95 ? 9.228 -10.127 -5.505 1.00 61.88 95 ASN A N 1
ATOM 718 C CA . ASN A 1 95 ? 8.400 -10.432 -4.358 1.00 61.88 95 ASN A CA 1
ATOM 719 C C . ASN A 1 95 ? 8.636 -9.366 -3.266 1.00 61.88 95 ASN A C 1
ATOM 721 O O . ASN A 1 95 ? 9.778 -9.221 -2.797 1.00 61.88 95 ASN A O 1
ATOM 725 N N . PRO A 1 96 ? 7.575 -8.684 -2.792 1.00 60.41 96 PRO A N 1
ATOM 726 C CA . PRO A 1 96 ? 7.648 -7.673 -1.733 1.00 60.41 96 PRO A CA 1
ATOM 727 C C . PRO A 1 96 ? 8.194 -8.198 -0.399 1.00 60.41 96 PRO A C 1
ATOM 729 O O . PRO A 1 96 ? 8.604 -7.424 0.457 1.00 60.41 96 PRO A O 1
ATOM 732 N N . TYR A 1 97 ? 8.238 -9.518 -0.215 1.00 59.25 97 TYR A N 1
ATOM 733 C CA . TYR A 1 97 ? 8.831 -10.198 0.935 1.00 59.25 97 TYR A CA 1
ATOM 734 C C . TYR A 1 97 ? 10.317 -10.499 0.770 1.00 59.25 97 TYR A C 1
ATOM 736 O O . TYR A 1 97 ? 10.948 -10.986 1.707 1.00 59.25 97 TYR A O 1
ATOM 744 N N . THR A 1 98 ? 10.915 -10.198 -0.379 1.00 62.56 98 THR A N 1
ATOM 745 C CA . THR A 1 98 ? 12.333 -10.476 -0.650 1.00 62.56 98 THR A CA 1
ATOM 746 C C . THR A 1 98 ? 13.110 -9.231 -1.067 1.00 62.56 98 THR A C 1
ATOM 748 O O . THR A 1 98 ? 14.306 -9.147 -0.774 1.00 62.56 98 THR A O 1
ATOM 751 N N . HIS A 1 99 ? 12.447 -8.242 -1.671 1.00 68.94 99 HIS A N 1
ATOM 752 C CA . HIS A 1 99 ? 13.019 -6.954 -2.056 1.00 68.94 99 HIS A CA 1
ATOM 753 C C . HIS A 1 99 ? 12.443 -5.815 -1.211 1.00 68.94 99 HIS A C 1
ATOM 755 O O . HIS A 1 99 ? 11.26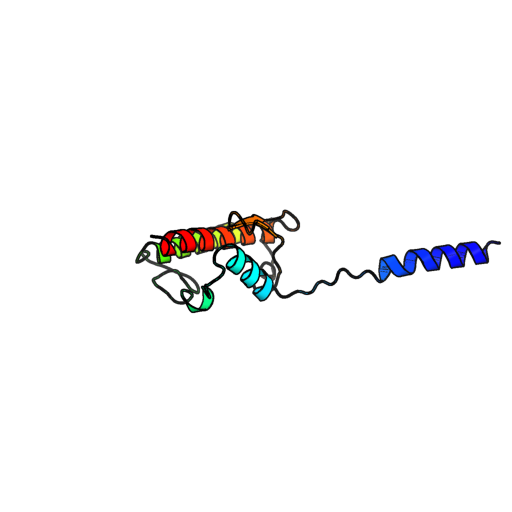7 -5.827 -0.868 1.00 68.94 99 HIS A O 1
ATOM 761 N N . GLY A 1 100 ? 13.306 -4.872 -0.833 1.00 70.94 100 GLY A N 1
ATOM 762 C CA . GLY A 1 100 ? 12.910 -3.700 -0.056 1.00 70.94 100 GLY A CA 1
ATOM 763 C C . GLY A 1 100 ? 12.251 -2.636 -0.922 1.00 70.94 100 GLY A C 1
ATOM 764 O O . GLY A 1 100 ? 12.496 -2.570 -2.126 1.00 70.94 100 GLY A O 1
ATOM 765 N N . TYR A 1 101 ? 11.428 -1.799 -0.307 1.00 75.06 101 TYR A N 1
ATOM 766 C CA . TYR A 1 101 ? 10.815 -0.655 -0.971 1.00 75.06 101 TYR A CA 1
ATOM 767 C C . TYR A 1 101 ? 11.708 0.579 -0.860 1.00 75.06 101 TYR A C 1
ATOM 769 O O . TYR A 1 101 ? 12.395 0.769 0.138 1.00 75.06 101 TYR A O 1
ATOM 777 N N . TYR A 1 102 ? 11.646 1.448 -1.867 1.00 82.88 102 TYR A N 1
ATOM 778 C CA . TYR A 1 102 ? 12.273 2.767 -1.826 1.00 82.88 102 TYR A CA 1
ATOM 779 C C . TYR A 1 102 ? 11.178 3.821 -1.770 1.00 82.88 102 TYR A C 1
ATOM 781 O O . TYR A 1 102 ? 10.402 3.969 -2.719 1.00 82.88 102 TYR A O 1
ATOM 789 N N . TYR A 1 103 ? 11.084 4.525 -0.649 1.00 87.50 103 TYR A N 1
ATOM 790 C CA . TYR A 1 103 ? 10.008 5.472 -0.406 1.00 87.50 103 TYR A CA 1
ATOM 791 C C . TYR A 1 103 ? 10.432 6.568 0.574 1.00 87.50 103 TYR A C 1
ATOM 793 O O . TYR A 1 103 ? 11.378 6.404 1.342 1.00 87.50 103 TYR A O 1
ATOM 801 N N . GLU A 1 104 ? 9.700 7.676 0.551 1.00 91.25 104 GLU A N 1
ATOM 802 C CA . GLU A 1 104 ? 9.747 8.717 1.577 1.00 91.25 104 GLU A CA 1
ATOM 803 C C . GLU A 1 104 ? 8.387 8.801 2.269 1.00 91.25 104 GLU A C 1
ATOM 805 O O . GLU A 1 104 ? 7.347 8.714 1.612 1.00 91.25 104 GLU A O 1
ATOM 810 N N . CYS A 1 105 ? 8.392 8.981 3.589 1.00 91.94 105 CYS A N 1
ATOM 811 C CA . CYS A 1 105 ? 7.190 9.208 4.383 1.00 91.94 105 CYS A CA 1
ATOM 812 C C . CYS A 1 105 ? 7.141 10.663 4.857 1.00 91.94 105 CYS A C 1
ATOM 814 O O . CYS A 1 105 ? 8.041 11.127 5.560 1.00 91.94 105 CYS A O 1
ATOM 816 N N . ASP A 1 106 ? 6.056 11.366 4.543 1.00 93.06 106 ASP A N 1
ATOM 817 C CA . ASP A 1 106 ? 5.688 12.584 5.258 1.00 93.06 106 ASP A CA 1
ATOM 818 C C . ASP A 1 106 ? 4.827 12.201 6.463 1.00 93.06 106 ASP A C 1
ATOM 820 O O . ASP A 1 106 ? 3.627 11.965 6.340 1.00 93.06 106 ASP A O 1
ATOM 824 N N . HIS A 1 107 ? 5.435 12.164 7.649 1.00 89.06 107 HIS A N 1
ATOM 825 C CA . HIS A 1 107 ? 4.741 11.821 8.894 1.00 89.06 107 HIS A CA 1
ATOM 826 C C . HIS A 1 107 ? 3.670 12.841 9.315 1.00 89.06 107 HIS A C 1
ATOM 828 O O . HIS A 1 107 ? 2.800 12.510 10.123 1.00 89.06 107 HIS A O 1
ATOM 834 N N . THR A 1 108 ? 3.710 14.069 8.789 1.00 89.25 108 THR A N 1
ATOM 835 C CA . THR A 1 108 ? 2.712 15.104 9.091 1.00 89.25 108 THR A CA 1
ATOM 836 C C . THR A 1 108 ? 1.420 14.820 8.342 1.00 89.25 108 THR A C 1
ATOM 838 O O . THR A 1 108 ? 0.341 14.828 8.935 1.00 89.25 108 THR A O 1
ATOM 841 N N . THR A 1 109 ? 1.528 14.545 7.040 1.00 89.75 109 THR A N 1
ATOM 842 C CA . THR A 1 109 ? 0.370 14.255 6.180 1.00 89.75 109 THR A CA 1
ATOM 843 C C . THR A 1 109 ? 0.037 12.767 6.095 1.00 89.75 109 THR A C 1
ATOM 845 O O . THR A 1 109 ? -1.030 12.419 5.597 1.00 89.75 109 THR A O 1
ATOM 848 N N . LYS A 1 110 ? 0.914 11.896 6.612 1.00 89.31 110 LYS A N 1
ATOM 849 C CA . LYS A 1 110 ? 0.859 10.428 6.492 1.00 89.31 110 LYS A CA 1
ATOM 850 C C . LYS A 1 110 ? 0.831 9.962 5.034 1.00 89.31 110 LYS A C 1
ATOM 852 O O . LYS A 1 110 ? 0.141 9.005 4.679 1.00 89.31 110 LYS A O 1
ATOM 857 N N . THR A 1 111 ? 1.574 10.669 4.187 1.00 89.56 111 THR A N 1
ATOM 858 C CA . THR A 1 111 ? 1.650 10.414 2.745 1.00 89.56 111 THR A CA 1
ATOM 859 C C . THR A 1 111 ? 2.959 9.721 2.407 1.00 89.56 111 THR A C 1
ATOM 861 O O . THR A 1 111 ? 4.003 10.052 2.971 1.00 89.56 111 THR A O 1
ATOM 864 N N . ILE A 1 112 ? 2.908 8.787 1.459 1.00 92.12 112 ILE A N 1
ATOM 865 C CA . ILE A 1 112 ? 4.081 8.056 0.985 1.00 92.12 112 ILE A CA 1
ATOM 866 C C . ILE A 1 112 ? 4.395 8.465 -0.443 1.00 92.12 112 ILE A C 1
ATOM 868 O O . ILE A 1 112 ? 3.523 8.456 -1.311 1.00 92.12 112 ILE A O 1
ATOM 872 N N . THR A 1 113 ? 5.663 8.773 -0.688 1.00 91.44 113 THR A N 1
ATOM 873 C CA . THR A 1 113 ? 6.200 8.998 -2.027 1.00 91.44 113 THR A CA 1
ATOM 874 C C . THR A 1 113 ? 7.042 7.794 -2.424 1.00 91.44 113 THR A C 1
ATOM 876 O O . THR A 1 113 ? 8.134 7.596 -1.901 1.00 91.44 113 THR A O 1
ATOM 879 N N . CYS A 1 114 ? 6.549 6.985 -3.362 1.00 90.06 114 CYS A N 1
ATOM 880 C CA . CYS A 1 114 ? 7.280 5.831 -3.886 1.00 90.06 114 CYS A CA 1
ATOM 881 C C . CYS A 1 114 ? 8.357 6.275 -4.885 1.00 90.06 114 CYS A C 1
ATOM 883 O O . CYS A 1 114 ? 8.046 6.799 -5.963 1.00 90.06 114 CYS A O 1
ATOM 885 N N . LEU A 1 115 ? 9.627 6.052 -4.546 1.00 87.19 115 LEU A N 1
ATOM 886 C CA . LEU A 1 115 ? 10.772 6.534 -5.313 1.00 87.19 115 LEU A CA 1
ATOM 887 C C . LEU A 1 115 ? 11.071 5.635 -6.519 1.00 87.19 115 LEU A C 1
ATOM 889 O O . LEU A 1 115 ? 10.940 4.411 -6.481 1.00 87.19 115 LEU A O 1
ATOM 893 N N . ARG A 1 116 ? 11.512 6.259 -7.616 1.00 73.69 116 ARG A N 1
ATOM 894 C CA . ARG A 1 116 ? 11.839 5.584 -8.880 1.00 73.69 116 ARG A CA 1
ATOM 895 C C . ARG A 1 116 ? 13.297 5.120 -8.898 1.00 73.69 116 ARG A C 1
ATOM 897 O O . ARG A 1 116 ? 14.078 5.580 -9.725 1.00 73.69 116 ARG A O 1
ATOM 904 N N . GLU A 1 117 ? 13.669 4.230 -7.984 1.00 72.38 117 GLU A N 1
ATOM 905 C CA . GLU A 1 117 ? 14.966 3.538 -8.080 1.00 72.38 117 GLU A CA 1
ATOM 906 C C . GLU A 1 117 ? 14.834 2.253 -8.909 1.00 72.38 117 GLU A C 1
ATOM 908 O O . GLU A 1 117 ? 15.648 1.988 -9.790 1.00 72.38 117 GLU A O 1
ATOM 913 N N . TRP A 1 118 ? 13.734 1.518 -8.711 1.00 74.25 118 TRP A N 1
ATOM 914 C CA . TRP A 1 118 ? 13.403 0.289 -9.435 1.00 74.25 118 TRP A CA 1
ATOM 915 C C . TRP A 1 118 ? 11.932 0.319 -9.865 1.00 74.25 118 TRP A C 1
ATOM 917 O O . TRP A 1 118 ? 11.063 0.378 -8.993 1.00 74.25 118 TRP A O 1
ATOM 927 N N . PRO A 1 119 ? 11.612 0.284 -11.174 1.00 80.50 119 PRO A N 1
ATOM 928 C CA . PRO A 1 119 ? 10.233 0.439 -11.636 1.00 80.50 119 PRO A CA 1
ATOM 929 C C . PRO A 1 119 ? 9.256 -0.613 -11.087 1.00 80.50 119 PRO A C 1
ATOM 931 O O . PRO A 1 119 ? 8.133 -0.248 -10.751 1.00 80.50 119 PRO A O 1
ATOM 934 N N . SER A 1 120 ? 9.671 -1.878 -10.932 1.00 80.44 120 SER A N 1
ATOM 935 C CA . SER A 1 120 ? 8.828 -2.923 -10.328 1.00 80.44 120 SER A CA 1
ATOM 936 C C . SER A 1 120 ? 8.474 -2.606 -8.878 1.00 80.44 120 SER A C 1
ATOM 938 O O . SER A 1 120 ? 7.303 -2.547 -8.504 1.00 80.44 120 SER A O 1
ATOM 940 N N . LEU A 1 121 ? 9.493 -2.307 -8.072 1.00 81.19 121 LEU A N 1
ATOM 941 C CA . LEU A 1 121 ? 9.342 -1.987 -6.653 1.00 81.19 121 LEU A CA 1
ATOM 942 C C . LEU A 1 121 ? 8.565 -0.684 -6.438 1.00 81.19 121 LEU A C 1
ATOM 944 O O . LEU A 1 121 ? 7.821 -0.570 -5.466 1.00 81.19 121 LEU A O 1
ATOM 948 N N . GLN A 1 122 ? 8.680 0.277 -7.360 1.00 87.00 122 GLN A N 1
ATOM 949 C CA . GLN A 1 122 ? 7.885 1.502 -7.326 1.00 87.00 122 GLN A CA 1
ATOM 950 C C . GLN A 1 122 ? 6.392 1.200 -7.489 1.00 87.00 122 GLN A C 1
ATOM 952 O O . GLN A 1 122 ? 5.586 1.703 -6.709 1.00 87.00 122 GLN A O 1
ATOM 957 N N . VAL A 1 123 ? 6.014 0.379 -8.473 1.00 88.50 123 VAL A N 1
ATOM 958 C CA . VAL A 1 123 ? 4.603 0.019 -8.694 1.00 88.50 123 VAL A CA 1
ATOM 959 C C . VAL A 1 123 ? 4.055 -0.754 -7.495 1.00 88.50 123 VAL A C 1
ATOM 961 O O . VAL A 1 123 ? 2.964 -0.450 -7.018 1.00 88.50 123 VAL A O 1
ATOM 964 N N . LEU A 1 124 ? 4.832 -1.691 -6.948 1.00 87.06 124 LEU A N 1
ATOM 965 C CA . LEU A 1 124 ? 4.433 -2.429 -5.751 1.00 87.06 124 LEU A CA 1
ATOM 966 C C . LEU A 1 124 ? 4.274 -1.519 -4.529 1.00 87.06 124 LEU A C 1
ATOM 968 O O . LEU A 1 124 ? 3.295 -1.657 -3.803 1.00 87.06 124 LEU A O 1
ATOM 972 N N . CYS A 1 125 ? 5.177 -0.555 -4.324 1.00 89.31 125 CYS A N 1
ATOM 973 C CA . CYS A 1 125 ? 5.044 0.452 -3.268 1.00 89.31 125 CYS A CA 1
ATOM 974 C C . CYS A 1 125 ? 3.721 1.221 -3.392 1.00 89.31 125 CYS A C 1
ATOM 976 O O . CYS A 1 125 ? 3.032 1.422 -2.393 1.00 89.31 125 CYS A O 1
ATOM 978 N N . VAL A 1 126 ? 3.331 1.600 -4.615 1.00 91.88 126 VAL A N 1
ATOM 979 C CA . VAL A 1 126 ? 2.067 2.309 -4.864 1.00 91.88 126 VAL A CA 1
ATOM 980 C C . VAL A 1 126 ? 0.864 1.440 -4.494 1.00 91.88 126 VAL A C 1
ATOM 982 O O . VAL A 1 126 ? -0.056 1.941 -3.849 1.00 91.88 126 VAL A O 1
ATOM 985 N N . CYS A 1 127 ? 0.874 0.148 -4.837 1.00 91.81 127 CYS A N 1
ATOM 986 C CA . CYS A 1 127 ? -0.199 -0.773 -4.446 1.00 91.81 127 CYS A CA 1
ATOM 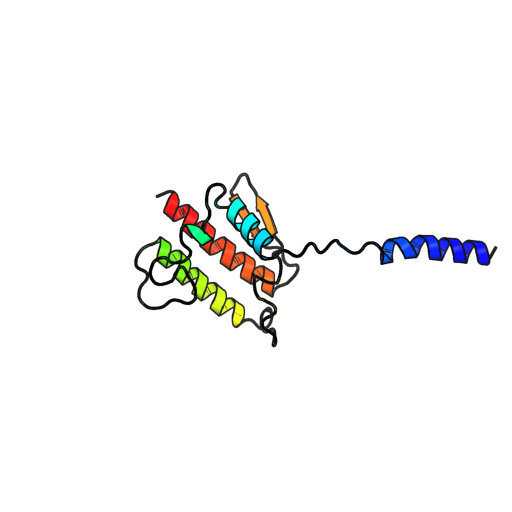987 C C . CYS A 1 127 ? -0.332 -0.883 -2.920 1.00 91.81 127 CYS A C 1
ATOM 989 O O . CYS A 1 127 ? -1.435 -0.770 -2.382 1.00 91.81 127 CYS A O 1
ATOM 991 N N . VAL A 1 128 ? 0.793 -1.042 -2.218 1.00 89.44 128 VAL A N 1
ATOM 992 C CA . VAL A 1 128 ? 0.826 -1.136 -0.752 1.00 89.44 128 VAL A CA 1
ATOM 993 C C . VAL A 1 128 ? 0.344 0.167 -0.106 1.00 89.44 128 VAL A C 1
ATOM 995 O O . VAL A 1 128 ? -0.493 0.154 0.793 1.00 89.44 128 VAL A O 1
ATOM 998 N N . TRP A 1 129 ? 0.811 1.320 -0.580 1.00 91.62 129 TRP A N 1
ATOM 999 C CA . TRP A 1 129 ? 0.333 2.611 -0.087 1.00 91.62 129 TRP A CA 1
ATOM 1000 C C . TRP A 1 129 ? -1.180 2.789 -0.307 1.00 91.62 129 TRP A C 1
ATOM 1002 O O . TRP A 1 129 ? -1.893 3.235 0.597 1.00 91.62 129 TRP A O 1
ATOM 1012 N N . GLY A 1 130 ? -1.690 2.386 -1.473 1.00 93.44 130 GLY A N 1
ATOM 1013 C CA . GLY A 1 130 ? -3.112 2.452 -1.814 1.00 93.44 130 GLY A CA 1
ATOM 1014 C C . GLY A 1 130 ? -4.006 1.643 -0.872 1.00 93.44 130 GLY A C 1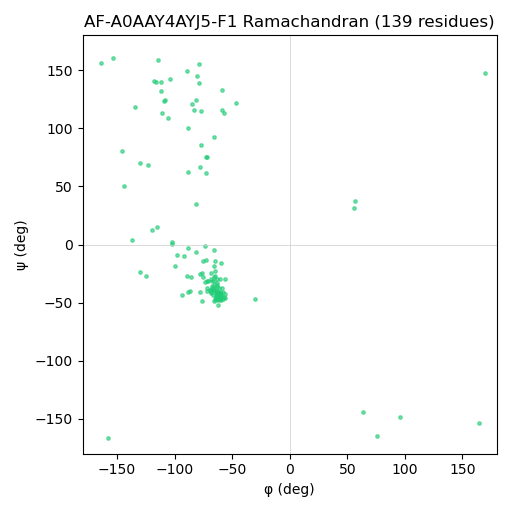
ATOM 1015 O O . GLY A 1 130 ? -5.027 2.152 -0.407 1.00 93.44 130 GLY A O 1
ATOM 1016 N N . VAL A 1 131 ? -3.618 0.410 -0.522 1.00 92.81 131 VAL A N 1
ATOM 1017 C CA . VAL A 1 131 ? -4.427 -0.400 0.403 1.00 92.81 131 VAL A CA 1
ATOM 1018 C C . VAL A 1 131 ? -4.449 0.204 1.801 1.00 92.81 131 VAL A C 1
ATOM 1020 O O . VAL A 1 131 ? -5.520 0.340 2.386 1.00 92.81 131 VAL A O 1
ATOM 1023 N N . TYR A 1 132 ? -3.310 0.661 2.325 1.00 91.50 132 TYR A N 1
ATOM 1024 C CA . TYR A 1 132 ? -3.261 1.177 3.695 1.00 91.50 132 TYR A CA 1
ATOM 1025 C C . TYR A 1 132 ? -3.864 2.567 3.848 1.00 91.50 132 TYR A C 1
ATOM 1027 O O . TYR A 1 132 ? -4.407 2.871 4.907 1.00 91.50 132 TYR A O 1
ATOM 1035 N N . THR A 1 133 ? -3.853 3.391 2.801 1.00 92.31 133 THR A N 1
ATOM 1036 C CA . THR A 1 133 ? -4.627 4.642 2.798 1.00 92.31 133 THR A CA 1
ATOM 1037 C C . THR A 1 133 ? -6.128 4.376 2.773 1.00 92.31 133 THR A C 1
ATOM 1039 O O . THR A 1 133 ? -6.861 5.015 3.524 1.00 92.31 133 THR A O 1
ATOM 1042 N N . CYS A 1 134 ? -6.586 3.391 1.997 1.00 94.00 134 CYS A N 1
ATOM 1043 C CA . CYS A 1 134 ? -7.983 2.954 1.997 1.00 94.00 134 CYS A CA 1
ATOM 1044 C C . CYS A 1 134 ? -8.408 2.401 3.370 1.00 94.00 134 CYS A C 1
ATOM 1046 O O . CYS A 1 134 ? -9.416 2.832 3.931 1.00 94.00 134 CYS A O 1
ATOM 1048 N N . VAL A 1 135 ? -7.597 1.523 3.972 1.00 91.69 135 VAL A N 1
ATOM 1049 C CA . VAL A 1 135 ? -7.837 0.991 5.326 1.00 91.69 135 VAL A CA 1
ATOM 1050 C C . VAL A 1 135 ? -7.844 2.117 6.362 1.00 91.69 135 VAL A C 1
ATOM 1052 O O . VAL A 1 135 ? -8.708 2.146 7.233 1.00 91.69 135 VAL A O 1
ATOM 1055 N N . ALA A 1 136 ? -6.935 3.090 6.259 1.00 90.12 136 ALA A N 1
ATOM 1056 C CA . ALA A 1 136 ? -6.932 4.254 7.141 1.00 90.12 136 ALA A CA 1
ATOM 1057 C C . ALA A 1 136 ? -8.207 5.085 7.031 1.00 90.12 136 ALA A C 1
ATOM 1059 O O . ALA A 1 136 ? -8.689 5.581 8.045 1.00 90.12 136 ALA A O 1
ATOM 1060 N N . GLN A 1 137 ? -8.770 5.237 5.836 1.00 90.69 137 GLN A N 1
ATOM 1061 C CA . GLN A 1 137 ? -10.055 5.911 5.669 1.00 90.69 137 GLN A CA 1
ATOM 1062 C C . GLN A 1 137 ? -11.179 5.121 6.344 1.00 90.69 137 GLN A C 1
ATOM 1064 O O . GLN A 1 137 ? -11.911 5.710 7.130 1.00 90.69 137 GLN A O 1
ATOM 1069 N N . TYR A 1 138 ? -11.252 3.805 6.124 1.00 90.56 138 TYR A N 1
ATOM 1070 C CA . TYR A 1 138 ? -12.235 2.924 6.769 1.00 90.56 138 TYR A CA 1
ATOM 1071 C C . TYR A 1 138 ? -12.166 2.961 8.305 1.00 90.56 138 TYR A C 1
ATOM 1073 O O . TYR A 1 138 ? -13.187 3.011 8.976 1.00 90.56 138 TYR A O 1
ATOM 1081 N N . LEU A 1 139 ? -10.967 2.987 8.890 1.00 88.31 139 LEU A N 1
ATOM 1082 C CA . LEU A 1 139 ? -10.815 3.041 10.350 1.00 88.31 139 LEU A CA 1
ATOM 1083 C C . LEU A 1 139 ? -11.171 4.405 10.965 1.00 88.31 139 LEU A C 1
ATOM 1085 O O . LEU A 1 139 ? -11.286 4.506 12.184 1.00 88.31 139 LEU A O 1
ATOM 1089 N N . ASN A 1 140 ? -11.303 5.454 10.147 1.00 85.00 140 ASN A N 1
ATOM 1090 C CA . ASN A 1 140 ? -11.675 6.802 10.584 1.00 85.00 140 ASN A CA 1
ATOM 1091 C C . ASN A 1 140 ? -13.149 7.150 10.300 1.00 85.00 140 ASN A C 1
ATOM 1093 O O . ASN A 1 140 ? -13.552 8.281 10.582 1.00 85.00 140 ASN A O 1
ATOM 1097 N N . THR A 1 141 ? -13.928 6.229 9.724 1.00 74.69 141 THR A N 1
ATOM 1098 C CA . THR A 1 141 ? -15.389 6.354 9.563 1.00 74.69 141 THR A CA 1
ATOM 1099 C C . THR A 1 141 ? -16.124 5.751 10.745 1.00 74.69 141 THR A C 1
ATOM 1101 O O . THR A 1 141 ? -17.111 6.377 11.189 1.00 74.69 141 THR A O 1
#

Radius of gyration: 20.61 Å; Cα contacts (8 Å, |Δi|>4): 161; chains: 1; bounding box: 77×31×34 Å

pLDDT: mean 78.58, std 15.5, range [44.78, 97.69]

Secondary structure (DSSP, 8-state):
-HHHHHHHHHHHHHHHHH--------HHHHHHHHHHHH-TT--HHHHSTTBTTTBSSS--S--SSHHHHHHHHHHHHHHHHHTSGGG--TT----TTTS---EEEETTTTEEEE-TTSHHHHHHHHHHHHHHHHHHHHHT-

InterPro domains:
  IPR001211 Phospholipase A2 [PR00389] (28-38)
  IPR001211 Phospholipase A2 [PR00389] (44-62)
  IPR001211 Phospholipase A2 [PR00389] (63-81)
  IPR001211 Phospholipase A2 [PTHR11716] (14-138)
  IPR016090 Phospholipase A2-like, central domain [PF00068] (28-137)
  IPR016090 Phospholipase A2-like, central domain [SM00085] (27-141)
  IPR016090 Phospholipase A2-like, central domain [cd00125] (27-114)
  IPR033113 Phospholipase A2, histidine active site [PS00118] (70-77)
  IPR036444 Phospholipase A2 domain superfamily [G3DSA:1.20.90.10] (21-141)
  IPR036444 Phospholipase A2 domain superfamily [SSF48619] (27-140)

Solvent-accessible surface area (backbone atoms only — not comparable to full-atom values): 8062 Å² total; per-residue (Å²): 117,69,67,61,54,54,52,54,55,52,66,64,50,53,60,66,73,66,61,64,73,84,78,77,76,48,9,62,54,43,51,46,53,57,46,36,46,54,40,73,89,64,55,58,74,77,77,42,38,83,33,79,38,20,22,48,91,65,65,65,86,72,56,76,48,73,62,17,41,26,27,44,53,29,53,52,42,49,53,56,43,56,71,32,79,75,34,62,45,98,76,63,63,78,33,65,74,71,38,56,63,53,67,48,71,41,76,88,80,39,42,75,47,57,37,86,85,43,70,38,47,22,50,52,42,48,30,54,52,52,28,46,52,44,42,47,52,60,76,71,109

Sequence (141 aa):
MKALHAILLFSVCLPVLLAGVPRTRRSLWDLRELIECVLPKSYPLIDFGDYGCYCGKGGSGVAVDQLDRCCENHDHCYTAAMNLPACASPLDLDNPYTHGYYYECDHTTKTITCLREWPSLQVLCVCVWGVYTCVAQYLNT